Protein AF-A0A960D7M8-F1 (afdb_monomer)

Foldseek 3Di:
DPDDDDDDDPVRVVVVLVVCCVVVDPPDPSNVQVVVPDVSVVVVVVVVVD

Mean predicted aligned error: 5.05 Å

Sequence (50 aa):
MKQSLPVKTFEELFAELGERARTRPAGSGTVAALDGGVHDLGKKVLEEAG

Radius of gyration: 13.68 Å; Cα contacts (8 Å, |Δi|>4): 16; chains: 1; bounding box: 40×29×20 Å

pLDDT: mean 92.37, std 12.63, range [49.09, 98.62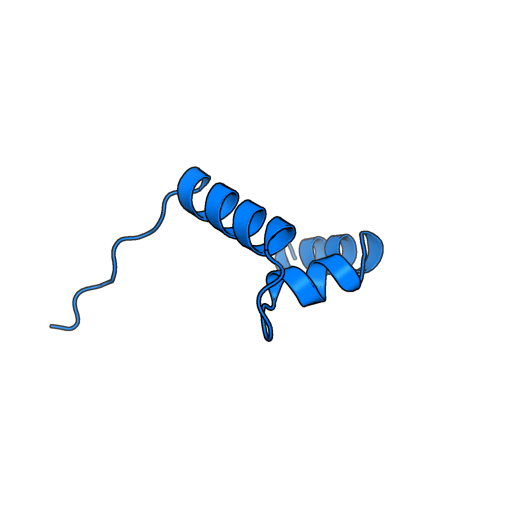]

Secondary structure (DSSP, 8-state):
--PPPPPPPHHHHHHHHHHHHHH--TT-HHHHHHHTHHHHHHHHHHHHH-

Solvent-accessible surface area (backbone atoms only — not comparable to full-atom values): 3182 Å² total; per-residue (Å²): 131,86,78,77,74,84,82,75,52,70,66,59,50,51,51,52,52,53,46,39,65,72,68,54,56,8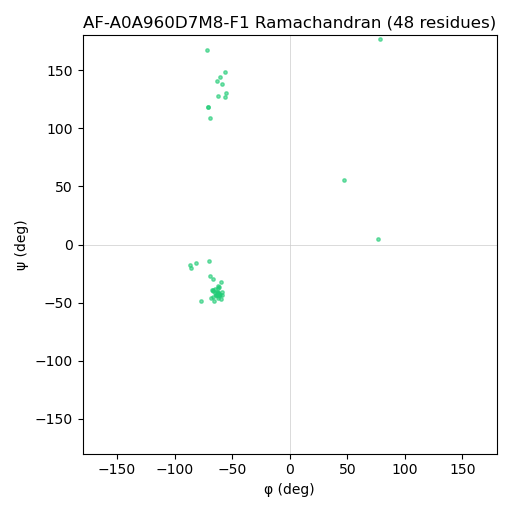7,92,39,66,70,41,55,48,58,73,61,33,70,67,53,48,51,53,48,54,56,63,77,72,109

Structure (mmCIF, N/CA/C/O backbone):
data_AF-A0A960D7M8-F1
#
_entry.id   AF-A0A960D7M8-F1
#
loop_
_atom_site.group_PDB
_atom_site.id
_atom_site.type_symbol
_atom_site.label_atom_id
_atom_site.label_alt_id
_atom_site.label_comp_id
_atom_site.label_asym_id
_atom_site.label_entity_id
_atom_site.label_seq_id
_atom_site.pdbx_PDB_ins_code
_atom_site.Cartn_x
_atom_site.Cartn_y
_atom_site.Cartn_z
_atom_site.occupancy
_atom_site.B_iso_or_equiv
_atom_site.auth_seq_id
_atom_site.auth_comp_id
_atom_site.auth_asym_id
_atom_site.auth_atom_id
_atom_site.pdbx_PDB_model_num
ATOM 1 N N . MET A 1 1 ? -30.987 11.571 -0.758 1.00 49.09 1 MET A N 1
ATOM 2 C CA . MET A 1 1 ? -29.591 11.926 -0.428 1.00 49.09 1 MET A CA 1
ATOM 3 C C . MET A 1 1 ? -28.760 10.657 -0.495 1.00 49.09 1 MET A C 1
ATOM 5 O O . MET A 1 1 ? -29.106 9.710 0.197 1.00 49.09 1 MET A O 1
ATOM 9 N N . LYS A 1 2 ? -27.754 10.577 -1.376 1.00 52.78 2 LYS A N 1
ATOM 10 C CA . LYS A 1 2 ? -26.803 9.455 -1.354 1.00 52.78 2 LYS A CA 1
ATOM 11 C C . LYS A 1 2 ? -25.969 9.629 -0.086 1.00 52.78 2 LYS A C 1
ATOM 13 O O . LYS A 1 2 ? -25.224 10.599 -0.001 1.00 52.78 2 LYS A O 1
ATOM 18 N N . GLN A 1 3 ? -26.169 8.772 0.915 1.00 56.62 3 GLN A N 1
ATOM 19 C CA . GLN A 1 3 ? -25.268 8.733 2.065 1.00 56.62 3 GLN A CA 1
ATOM 20 C C . GLN A 1 3 ? -23.850 8.500 1.536 1.00 56.62 3 GLN A C 1
ATOM 22 O O . GLN A 1 3 ? -23.627 7.571 0.759 1.00 56.62 3 GLN A O 1
ATOM 27 N N . SER A 1 4 ? -22.915 9.366 1.923 1.00 63.03 4 SER A N 1
ATOM 28 C CA . SER A 1 4 ? -21.496 9.061 1.778 1.00 63.03 4 SER A CA 1
ATOM 29 C C . SER A 1 4 ? -21.218 7.833 2.635 1.00 63.03 4 SER A C 1
ATOM 31 O O . SER A 1 4 ? -21.591 7.814 3.808 1.00 63.03 4 SER A O 1
ATOM 33 N N . LEU A 1 5 ? -20.601 6.805 2.053 1.00 66.94 5 LEU A N 1
ATOM 34 C CA . LEU A 1 5 ? -20.097 5.676 2.831 1.00 66.94 5 LEU A CA 1
ATOM 35 C C . LEU A 1 5 ? -19.127 6.203 3.906 1.00 66.94 5 LEU A C 1
ATOM 37 O O . LEU A 1 5 ? -18.473 7.228 3.669 1.00 66.94 5 LEU A O 1
ATOM 41 N N . PRO A 1 6 ? -19.041 5.547 5.077 1.00 73.88 6 PRO A N 1
ATOM 42 C CA . PRO A 1 6 ? -18.085 5.931 6.106 1.00 73.88 6 PRO A CA 1
ATOM 43 C C . PRO A 1 6 ? -16.666 5.946 5.523 1.00 73.88 6 PRO A C 1
ATOM 45 O O . PRO A 1 6 ? -16.253 5.011 4.832 1.00 73.88 6 PRO A 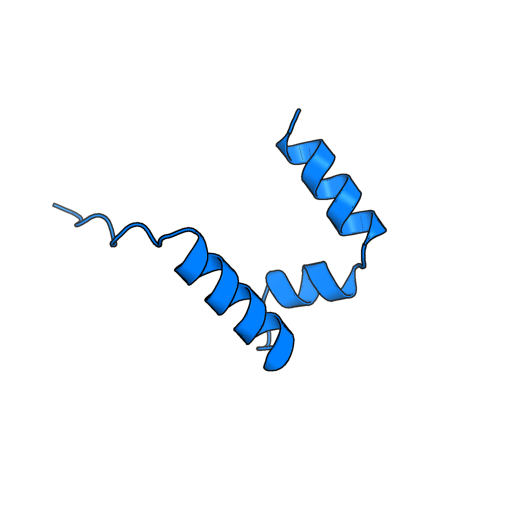O 1
ATOM 48 N N . VAL A 1 7 ? -15.945 7.044 5.764 1.00 79.19 7 VAL A N 1
ATOM 49 C CA . VAL A 1 7 ? -14.544 7.185 5.356 1.00 79.19 7 VAL A CA 1
A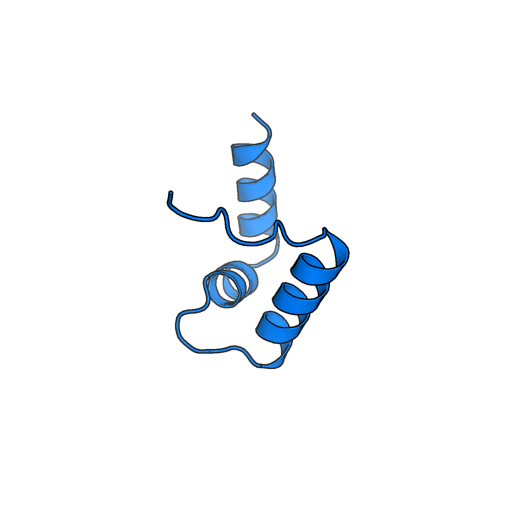TOM 50 C C . VAL A 1 7 ? -13.720 6.266 6.247 1.00 79.19 7 VAL A C 1
ATOM 52 O O . VAL A 1 7 ? -13.718 6.437 7.463 1.00 79.19 7 VAL A O 1
ATOM 55 N N . LYS A 1 8 ? -13.052 5.284 5.638 1.00 86.38 8 LYS A N 1
ATOM 56 C CA . LYS A 1 8 ? -12.163 4.358 6.348 1.00 86.38 8 LYS A CA 1
ATOM 57 C C . LYS A 1 8 ? -11.020 5.125 7.007 1.00 86.38 8 LYS A C 1
ATOM 59 O O . LYS A 1 8 ? -10.504 6.073 6.407 1.00 86.38 8 LYS A O 1
ATOM 64 N N . THR A 1 9 ? -10.585 4.693 8.187 1.00 95.00 9 THR A N 1
ATOM 65 C CA . THR A 1 9 ? -9.339 5.206 8.768 1.00 95.00 9 THR A CA 1
ATOM 66 C C . THR A 1 9 ? -8.127 4.676 8.004 1.00 95.00 9 THR A C 1
ATOM 68 O O . THR A 1 9 ? -8.217 3.750 7.188 1.00 95.00 9 THR A O 1
ATOM 71 N N . PHE A 1 10 ? -6.964 5.270 8.268 1.00 94.38 10 PHE A N 1
ATOM 72 C CA . PHE A 1 10 ? -5.709 4.794 7.700 1.00 94.38 10 PHE A CA 1
ATOM 73 C C . PHE A 1 10 ? -5.413 3.349 8.128 1.00 94.38 10 PHE A C 1
ATOM 75 O O . PHE A 1 10 ? -5.052 2.519 7.299 1.00 94.38 10 PHE A O 1
ATOM 82 N N . GLU A 1 11 ? -5.618 3.034 9.405 1.00 96.62 11 GLU A N 1
ATOM 83 C CA . GLU A 1 11 ? -5.381 1.719 10.000 1.00 96.62 11 GLU A CA 1
ATOM 84 C C . GLU A 1 11 ? -6.311 0.661 9.406 1.00 96.62 11 GLU A C 1
ATOM 86 O O . GLU A 1 11 ? -5.862 -0.438 9.082 1.00 96.62 11 GLU A O 1
ATOM 91 N N . GLU A 1 12 ? -7.587 1.000 9.208 1.00 96.25 12 GLU A N 1
ATOM 92 C CA . GLU A 1 12 ? -8.560 0.117 8.561 1.00 96.25 12 GLU A CA 1
ATOM 93 C C . GLU A 1 12 ? -8.149 -0.196 7.120 1.00 96.25 12 GLU A C 1
ATOM 95 O O . GLU A 1 12 ? -8.141 -1.358 6.709 1.00 96.25 12 GLU A O 1
ATOM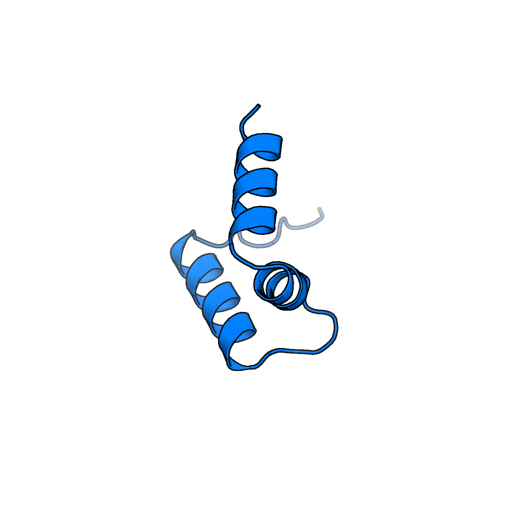 100 N N . LEU A 1 13 ? -7.747 0.827 6.357 1.00 96.06 13 LEU A N 1
ATOM 101 C CA . LEU A 1 13 ? -7.265 0.632 4.993 1.00 96.06 13 LEU A CA 1
ATOM 102 C C . LEU A 1 13 ? -5.971 -0.192 4.968 1.00 96.06 13 LEU A C 1
ATOM 104 O O . LEU A 1 13 ? -5.841 -1.094 4.145 1.00 96.06 13 LEU A O 1
ATOM 108 N N . PHE A 1 14 ? -5.026 0.080 5.866 1.00 96.56 14 PHE A N 1
ATOM 109 C CA . PHE A 1 14 ? -3.763 -0.649 5.933 1.00 96.56 14 PHE A CA 1
ATOM 110 C C . PHE A 1 14 ? -3.979 -2.129 6.280 1.00 96.56 14 PHE A C 1
ATOM 112 O O . PHE A 1 14 ? -3.412 -3.006 5.623 1.00 96.56 14 PHE A O 1
ATOM 119 N N . ALA A 1 15 ? -4.850 -2.424 7.250 1.00 97.44 15 ALA A N 1
ATOM 120 C CA . ALA A 1 15 ? -5.224 -3.790 7.607 1.00 97.44 15 ALA A CA 1
ATOM 121 C C . ALA A 1 15 ? -5.885 -4.527 6.430 1.00 97.44 15 ALA A C 1
ATOM 123 O O . ALA A 1 15 ? -5.525 -5.669 6.139 1.00 97.44 15 ALA A O 1
ATOM 124 N N . GLU A 1 16 ? -6.791 -3.861 5.708 1.00 96.75 16 GLU A N 1
ATOM 125 C CA . GLU A 1 16 ? -7.450 -4.409 4.518 1.00 96.75 16 GLU A CA 1
ATOM 126 C C . GLU A 1 16 ? -6.449 -4.724 3.393 1.00 96.75 16 GLU A C 1
ATOM 128 O O . GLU A 1 16 ? -6.499 -5.799 2.790 1.00 96.75 16 GLU A O 1
ATOM 133 N N . LEU A 1 17 ? -5.507 -3.818 3.117 1.00 97.88 17 LEU A N 1
ATOM 134 C CA . LEU A 1 17 ? -4.445 -4.052 2.133 1.00 97.88 17 LEU A CA 1
ATOM 135 C C . LEU A 1 17 ? -3.541 -5.219 2.555 1.00 97.88 17 LEU A C 1
ATOM 137 O O . LEU A 1 17 ? -3.207 -6.068 1.725 1.00 97.88 17 LEU A O 1
ATOM 141 N N . GLY A 1 18 ? -3.205 -5.308 3.845 1.00 98.06 18 GLY A N 1
ATOM 142 C CA . GLY A 1 18 ? -2.459 -6.429 4.411 1.00 98.06 18 GLY A CA 1
ATOM 143 C C . GLY A 1 18 ? -3.205 -7.762 4.300 1.00 98.06 18 GLY A C 1
ATOM 144 O O . GLY A 1 18 ? -2.583 -8.797 4.065 1.00 98.06 18 GLY A O 1
ATOM 145 N N . GLU A 1 19 ? -4.533 -7.759 4.427 1.00 98.50 19 GLU A N 1
ATOM 146 C CA . GLU A 1 19 ? -5.362 -8.950 4.215 1.00 98.50 19 GLU A CA 1
ATOM 147 C C . GLU A 1 19 ? -5.337 -9.397 2.752 1.00 98.50 19 GLU A C 1
ATOM 149 O O . GLU A 1 19 ? -5.123 -10.574 2.465 1.00 98.50 19 GLU A O 1
ATOM 154 N N . ARG A 1 20 ? -5.479 -8.458 1.809 1.00 98.25 20 ARG A N 1
ATOM 155 C CA . ARG A 1 20 ? -5.396 -8.745 0.368 1.00 98.25 20 ARG A CA 1
ATOM 156 C C . ARG A 1 20 ? -4.027 -9.287 -0.030 1.00 98.25 20 ARG A C 1
ATOM 158 O O . ARG A 1 20 ? -3.955 -10.167 -0.882 1.00 98.25 20 ARG A O 1
ATOM 165 N N . ALA A 1 21 ? -2.957 -8.790 0.586 1.00 98.31 21 ALA A N 1
ATOM 166 C CA . ALA A 1 21 ? -1.610 -9.310 0.374 1.00 98.31 21 ALA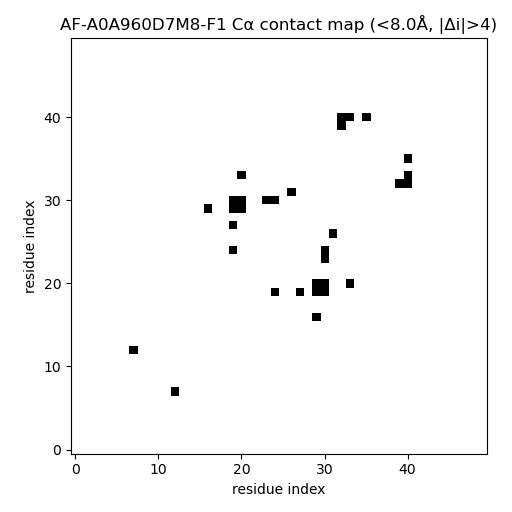 A CA 1
ATOM 167 C C . ALA A 1 21 ? -1.484 -10.780 0.820 1.00 98.31 21 ALA A C 1
ATOM 169 O O . ALA A 1 21 ? -0.827 -11.567 0.143 1.00 98.31 21 ALA A O 1
ATOM 170 N N . ARG A 1 22 ? -2.147 -11.158 1.925 1.00 98.56 22 ARG A N 1
ATOM 171 C CA . ARG A 1 22 ? -2.139 -12.524 2.479 1.00 98.56 22 ARG A CA 1
ATOM 172 C C . ARG A 1 22 ? -3.043 -13.489 1.711 1.00 98.56 22 ARG A C 1
ATOM 174 O O . ARG A 1 22 ? -2.610 -14.580 1.359 1.00 98.56 22 ARG A O 1
ATOM 181 N N . THR A 1 23 ? -4.284 -13.094 1.440 1.00 98.56 23 THR A N 1
ATOM 182 C CA . THR A 1 23 ? -5.311 -13.957 0.818 1.00 98.56 23 THR A CA 1
ATOM 183 C C . THR A 1 23 ? -5.274 -13.962 -0.703 1.00 98.56 23 THR A C 1
ATOM 185 O O . THR A 1 23 ? -5.834 -14.860 -1.326 1.00 98.56 23 THR A O 1
ATOM 188 N N . ARG A 1 24 ? -4.615 -12.966 -1.302 1.00 98.25 24 ARG A N 1
ATOM 189 C CA . ARG A 1 24 ? -4.423 -12.806 -2.747 1.00 98.25 24 ARG A CA 1
ATOM 190 C C . ARG A 1 24 ? -5.709 -13.008 -3.575 1.00 98.25 24 ARG A C 1
ATOM 192 O O . ARG A 1 24 ? -5.717 -13.831 -4.492 1.00 98.25 24 ARG A O 1
ATOM 199 N N . PRO A 1 25 ? -6.801 -12.269 -3.292 1.00 98.31 25 PRO A N 1
ATOM 200 C CA . PRO A 1 25 ? -8.058 -12.440 -4.013 1.00 98.31 25 PRO A CA 1
ATOM 201 C C . PRO A 1 25 ? -7.899 -12.090 -5.499 1.00 98.31 25 PRO A C 1
ATOM 203 O O . PRO A 1 25 ? -7.229 -11.115 -5.857 1.00 98.31 25 PRO A O 1
ATOM 206 N N . ALA A 1 26 ? -8.540 -12.876 -6.367 1.00 97.62 26 ALA A N 1
ATOM 207 C CA . ALA A 1 26 ? -8.500 -12.669 -7.811 1.00 97.62 26 ALA A CA 1
ATOM 208 C C . ALA A 1 26 ? -9.042 -11.279 -8.196 1.00 97.62 26 ALA A C 1
ATOM 210 O O . ALA A 1 26 ? -10.036 -10.812 -7.643 1.00 97.62 26 ALA A O 1
ATOM 211 N N . GLY A 1 27 ? -8.378 -10.613 -9.145 1.00 97.44 27 GLY A N 1
ATOM 212 C CA . GLY A 1 27 ? -8.751 -9.266 -9.599 1.00 97.44 27 GLY A CA 1
ATOM 213 C C . GLY A 1 27 ? -8.364 -8.127 -8.646 1.00 97.44 27 GLY A C 1
ATOM 214 O O . GLY A 1 27 ? -8.707 -6.975 -8.901 1.00 97.44 27 GLY A O 1
ATOM 215 N N . SER A 1 28 ? -7.644 -8.406 -7.556 1.00 98.06 28 SER A N 1
ATOM 216 C CA . SER A 1 28 ? -7.174 -7.369 -6.636 1.00 98.06 28 SER A CA 1
ATOM 217 C C . SER A 1 28 ? -6.067 -6.513 -7.250 1.00 98.06 28 SER A C 1
ATOM 219 O O . SER A 1 28 ? -4.963 -6.994 -7.504 1.00 98.06 28 SER A O 1
ATOM 221 N N . GLY A 1 29 ? -6.327 -5.211 -7.393 1.00 97.50 29 GLY A N 1
ATOM 222 C CA . GLY A 1 29 ? -5.304 -4.240 -7.794 1.00 97.50 29 GLY A CA 1
ATOM 223 C C . GLY A 1 29 ? -4.122 -4.177 -6.818 1.00 97.50 29 GLY A C 1
ATOM 224 O O . GLY A 1 29 ? -2.988 -4.003 -7.247 1.00 97.50 29 GLY A O 1
ATOM 225 N N . THR A 1 30 ? -4.356 -4.407 -5.519 1.00 98.00 30 THR A N 1
ATOM 226 C CA . THR A 1 30 ? -3.285 -4.505 -4.510 1.00 98.00 30 THR A CA 1
ATOM 227 C C . THR A 1 30 ? -2.348 -5.670 -4.813 1.00 98.00 30 THR A C 1
ATOM 229 O O . THR A 1 30 ? -1.137 -5.524 -4.717 1.00 98.00 30 THR A O 1
ATOM 232 N N . VAL A 1 31 ? -2.901 -6.822 -5.199 1.00 98.62 31 VAL A N 1
ATOM 233 C CA . VAL A 1 31 ? -2.108 -8.015 -5.521 1.00 98.62 31 VAL A CA 1
ATOM 234 C C . VAL A 1 31 ? -1.307 -7.786 -6.798 1.00 98.62 31 VAL A C 1
ATOM 236 O O . VAL A 1 31 ? -0.104 -8.011 -6.794 1.00 98.62 31 VAL A O 1
ATOM 239 N N . ALA A 1 32 ? -1.942 -7.248 -7.843 1.00 98.50 32 ALA A N 1
ATOM 240 C CA . ALA A 1 32 ? -1.260 -6.919 -9.092 1.00 98.50 32 ALA A CA 1
ATOM 241 C C . ALA A 1 32 ? -0.108 -5.918 -8.884 1.00 98.50 32 ALA A C 1
ATOM 243 O O . ALA A 1 32 ? 0.966 -6.086 -9.452 1.00 98.50 32 ALA A O 1
ATOM 244 N N . ALA A 1 33 ? -0.305 -4.907 -8.032 1.00 98.31 33 ALA A N 1
ATOM 245 C CA . ALA A 1 33 ? 0.733 -3.933 -7.707 1.00 98.31 33 ALA A CA 1
ATOM 246 C C . ALA A 1 33 ? 1.894 -4.553 -6.909 1.00 98.31 33 ALA A C 1
ATOM 248 O O . ALA A 1 33 ? 3.051 -4.233 -7.166 1.00 98.31 33 ALA A O 1
ATOM 249 N N . LEU A 1 34 ? 1.605 -5.463 -5.969 1.00 98.50 34 LEU A N 1
ATOM 250 C CA . LEU A 1 34 ? 2.641 -6.204 -5.239 1.00 98.50 34 LEU A CA 1
ATOM 251 C C . LEU A 1 34 ? 3.442 -7.127 -6.166 1.00 98.50 34 LEU A C 1
ATOM 253 O O . LEU A 1 34 ? 4.659 -7.219 -6.025 1.00 98.50 34 LEU A O 1
ATOM 257 N N . ASP A 1 35 ? 2.779 -7.764 -7.131 1.00 98.38 35 ASP A N 1
ATOM 258 C CA . ASP A 1 35 ? 3.422 -8.648 -8.108 1.00 98.38 35 ASP A CA 1
ATOM 259 C C . ASP A 1 35 ? 4.315 -7.886 -9.103 1.00 98.38 35 ASP A C 1
ATOM 261 O O . ASP A 1 35 ? 5.296 -8.446 -9.588 1.00 98.38 35 ASP A O 1
ATOM 265 N N . GLY A 1 36 ? 4.023 -6.604 -9.362 1.00 97.94 36 GLY A N 1
ATOM 266 C CA . GLY A 1 36 ? 4.895 -5.693 -10.123 1.00 97.94 36 GLY A CA 1
ATOM 267 C C . GLY A 1 36 ? 6.184 -5.297 -9.385 1.00 97.94 36 GLY A C 1
ATOM 268 O O . GLY A 1 36 ? 7.140 -4.813 -9.987 1.00 97.94 36 GLY A O 1
ATOM 269 N N . GLY A 1 37 ? 6.261 -5.553 -8.077 1.00 98.44 37 GLY A N 1
ATOM 270 C CA . GLY A 1 37 ? 7.469 -5.362 -7.282 1.00 98.44 37 GLY A CA 1
ATOM 271 C C . GLY A 1 37 ? 7.759 -3.912 -6.874 1.00 98.44 37 GLY A C 1
ATOM 272 O O . GLY A 1 37 ? 7.064 -2.955 -7.212 1.00 98.44 37 GLY A O 1
ATOM 273 N N . VAL A 1 38 ? 8.825 -3.747 -6.083 1.00 98.19 38 VAL A N 1
ATOM 274 C CA . VAL A 1 38 ? 9.132 -2.483 -5.387 1.00 98.19 38 VAL A CA 1
ATOM 275 C C . VAL A 1 38 ? 9.493 -1.327 -6.326 1.00 98.19 38 VAL A C 1
ATOM 277 O O . VAL A 1 38 ? 9.227 -0.175 -5.995 1.00 98.19 38 VAL A O 1
ATOM 280 N N . HIS A 1 39 ? 10.076 -1.612 -7.496 1.00 98.44 39 HIS A N 1
ATOM 281 C CA . HIS A 1 39 ? 10.428 -0.578 -8.472 1.00 98.44 39 HIS A CA 1
ATOM 282 C C . HIS A 1 39 ? 9.176 0.102 -9.041 1.00 98.44 39 HIS A C 1
ATOM 284 O O . HIS A 1 39 ? 9.082 1.329 -9.016 1.00 98.44 39 HIS A O 1
ATOM 290 N N . ASP A 1 40 ? 8.194 -0.691 -9.474 1.00 98.25 40 ASP A N 1
ATOM 291 C CA . ASP A 1 40 ? 6.940 -0.185 -10.036 1.00 98.25 40 ASP A CA 1
ATOM 292 C C . ASP A 1 40 ? 6.113 0.554 -8.978 1.00 98.25 40 ASP A C 1
ATOM 294 O O . ASP A 1 40 ? 5.589 1.638 -9.243 1.00 98.25 40 ASP A O 1
ATOM 298 N N . LEU A 1 41 ? 6.075 0.029 -7.748 1.00 98.19 41 LEU A N 1
ATOM 299 C CA . LEU A 1 41 ? 5.458 0.715 -6.610 1.00 98.19 41 LEU A CA 1
ATOM 300 C C . LEU A 1 41 ? 6.129 2.067 -6.327 1.00 98.19 41 LEU A C 1
ATOM 302 O O . LEU A 1 41 ? 5.439 3.073 -6.172 1.00 98.19 41 LEU A O 1
ATOM 306 N N . GLY A 1 42 ? 7.464 2.114 -6.298 1.00 97.94 42 GLY A N 1
ATOM 307 C CA . GLY A 1 42 ? 8.219 3.347 -6.070 1.00 97.94 42 GLY A CA 1
ATOM 308 C C . GLY A 1 42 ? 7.978 4.391 -7.161 1.00 97.94 42 GLY A C 1
ATOM 309 O O . GLY A 1 42 ? 7.741 5.560 -6.854 1.00 97.94 42 GLY A O 1
ATOM 310 N N . LYS A 1 43 ? 7.955 3.965 -8.430 1.00 98.31 43 LYS A N 1
ATOM 311 C CA . LYS A 1 43 ? 7.589 4.829 -9.559 1.00 98.31 43 LYS A CA 1
ATOM 312 C C . LYS A 1 43 ? 6.181 5.398 -9.387 1.00 98.31 43 LYS A C 1
ATOM 314 O O . LYS A 1 43 ? 5.989 6.590 -9.606 1.00 98.31 43 LYS A O 1
ATOM 319 N N . LYS A 1 44 ? 5.216 4.572 -8.967 1.00 97.31 44 LYS A N 1
ATOM 320 C CA . LYS A 1 44 ? 3.831 5.015 -8.793 1.00 97.31 44 LYS A CA 1
ATOM 321 C C . LYS A 1 44 ? 3.676 6.022 -7.654 1.00 97.31 44 LYS A C 1
ATOM 323 O O . LYS A 1 44 ? 2.958 6.998 -7.809 1.00 97.31 44 LYS A O 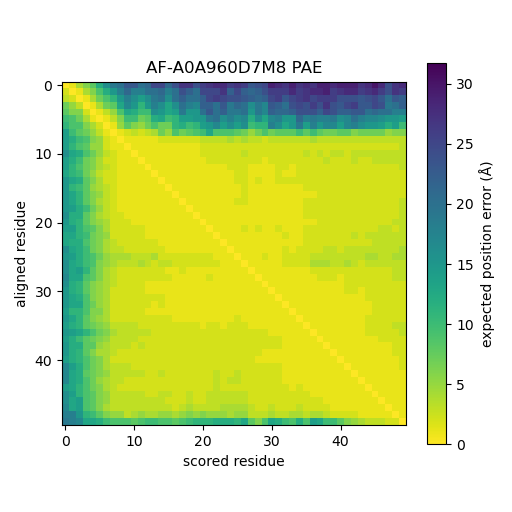1
ATOM 328 N N . VAL A 1 45 ? 4.392 5.839 -6.543 1.00 97.38 45 VAL A N 1
ATOM 329 C CA . VAL A 1 45 ? 4.409 6.822 -5.444 1.00 97.38 45 VAL A CA 1
ATOM 330 C C . VAL A 1 45 ? 4.955 8.174 -5.913 1.00 97.38 45 VAL A C 1
ATOM 332 O O . VAL A 1 45 ? 4.384 9.204 -5.574 1.00 97.38 45 VAL A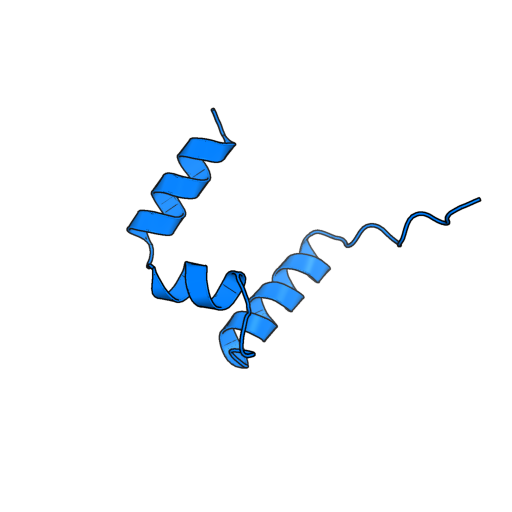 O 1
ATOM 335 N N . LEU A 1 46 ? 6.031 8.174 -6.708 1.00 98.19 46 LEU A N 1
ATOM 336 C CA . LEU A 1 46 ? 6.589 9.394 -7.305 1.00 98.19 46 LEU A CA 1
ATOM 337 C C . LEU A 1 46 ? 5.606 10.083 -8.260 1.00 98.19 46 LEU A C 1
ATOM 339 O O . LEU A 1 46 ? 5.514 11.305 -8.241 1.00 98.19 46 LEU A O 1
ATOM 343 N N . GLU A 1 47 ? 4.881 9.312 -9.073 1.00 97.88 47 GLU A N 1
ATOM 344 C CA . GLU A 1 47 ? 3.881 9.828 -10.017 1.00 97.88 47 GLU A CA 1
ATOM 345 C C . GLU A 1 47 ? 2.721 10.546 -9.313 1.00 97.88 47 GLU A C 1
ATOM 347 O O . GLU A 1 47 ? 2.307 11.599 -9.772 1.00 97.88 47 GLU A O 1
ATOM 352 N N . GLU A 1 48 ? 2.216 10.008 -8.200 1.00 96.75 48 GLU A N 1
ATOM 353 C CA . GLU A 1 48 ? 1.075 10.594 -7.471 1.00 96.75 48 GLU A CA 1
ATOM 354 C C . GLU A 1 48 ? 1.474 11.750 -6.535 1.00 96.75 48 GLU A C 1
ATOM 356 O O . GLU A 1 48 ? 0.616 12.479 -6.040 1.00 96.75 48 GLU A O 1
ATOM 361 N N . ALA A 1 49 ? 2.768 11.886 -6.232 1.00 95.06 49 ALA A N 1
ATOM 362 C CA . ALA A 1 49 ? 3.289 12.953 -5.382 1.00 95.06 49 ALA A CA 1
ATOM 363 C C . ALA A 1 49 ? 3.595 14.252 -6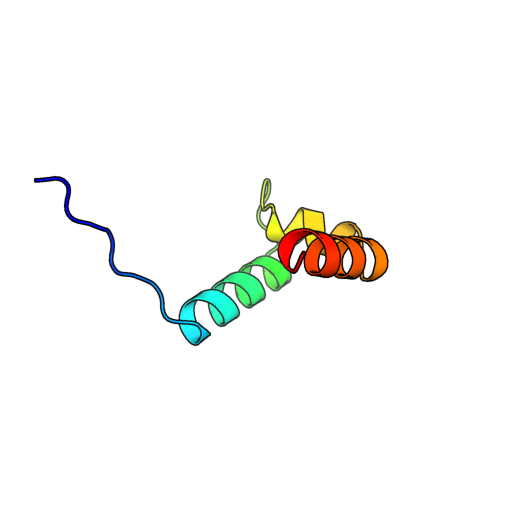.149 1.00 95.06 49 ALA A C 1
ATOM 365 O O . ALA A 1 49 ? 3.728 15.299 -5.511 1.00 95.06 49 ALA A O 1
ATOM 366 N N . GLY A 1 50 ? 3.771 14.167 -7.473 1.00 87.69 50 GLY A N 1
ATOM 367 C CA . GLY A 1 50 ? 4.045 15.301 -8.364 1.00 87.69 50 GLY A CA 1
ATOM 368 C C . GLY A 1 50 ? 2.775 15.967 -8.867 1.00 87.69 50 GLY A C 1
ATOM 369 O O . GLY A 1 50 ? 2.781 17.217 -8.933 1.00 87.69 50 GLY A O 1
#